Protein AF-A0A1F9M9Z1-F1 (afdb_monomer_lite)

Secondary structure (DSSP, 8-state):
-EEEEEEEPPHHHHHHHHHHTT--HHHHHHHHT--EEEEEEEE-TTT--EEEEEEEE--

pLDDT: mean 87.23, std 7.41, range [64.31, 96.31]

Foldseek 3Di:
DKDKDKFFDQLVVQLVVCVVVVHDNVVSNVRSVQGIKIKIFDADPPPRDTPDIDIDTDD

Sequence (59 aa):
MKIKVYASLSSESLFEKGKEAGLAEGAADYFSYCNEIELELDVHPESGAVYGAKVTQKF

Structure (mmCIF, N/CA/C/O backbone):
data_AF-A0A1F9M9Z1-F1
#
_entry.id   AF-A0A1F9M9Z1-F1
#
loop_
_atom_site.group_PDB
_atom_site.id
_atom_site.type_symbol
_atom_site.label_atom_id
_atom_site.label_alt_id
_atom_site.label_comp_id
_atom_site.label_asym_id
_atom_site.label_entity_id
_atom_site.label_seq_id
_atom_site.pdbx_PDB_ins_code
_atom_site.Cartn_x
_atom_site.Cartn_y
_atom_site.Cartn_z
_atom_site.occupancy
_atom_site.B_iso_or_equiv
_atom_site.auth_seq_id
_atom_site.auth_comp_id
_atom_site.auth_asym_id
_atom_site.auth_atom_id
_atom_site.pdbx_PDB_model_num
ATOM 1 N N . MET A 1 1 ? 8.354 -3.731 -18.230 1.00 92.38 1 MET A N 1
ATOM 2 C CA . MET A 1 1 ? 7.779 -5.073 -17.945 1.00 92.38 1 MET A CA 1
ATOM 3 C C . MET A 1 1 ? 6.896 -4.916 -16.734 1.00 92.38 1 MET A C 1
ATOM 5 O O . MET A 1 1 ? 7.320 -4.261 -15.795 1.00 92.38 1 MET A O 1
ATOM 9 N N 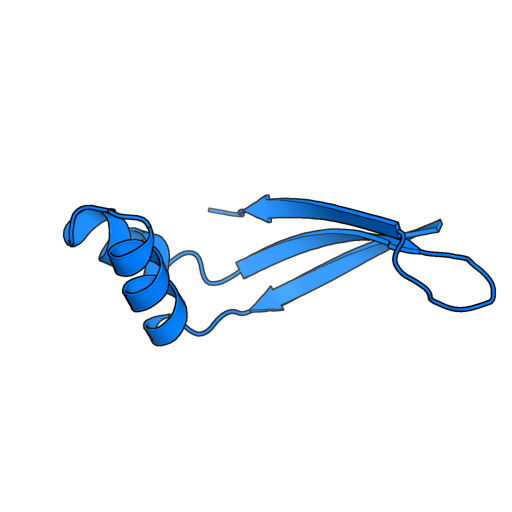. LYS A 1 2 ? 5.703 -5.515 -16.728 1.00 93.75 2 LYS A N 1
ATOM 10 C CA . LYS A 1 2 ? 4.800 -5.414 -15.580 1.00 93.75 2 LYS A CA 1
ATOM 11 C C . LYS A 1 2 ? 4.961 -6.599 -14.639 1.00 93.75 2 LYS A C 1
ATOM 13 O O . LYS A 1 2 ? 4.870 -7.738 -15.091 1.00 93.75 2 LYS A O 1
ATOM 18 N N . ILE A 1 3 ? 5.166 -6.328 -13.353 1.00 93.50 3 ILE A N 1
ATOM 19 C CA . ILE A 1 3 ? 5.176 -7.348 -12.296 1.00 93.50 3 ILE A CA 1
ATOM 20 C C . ILE A 1 3 ? 4.134 -7.018 -11.233 1.00 93.50 3 ILE A C 1
ATOM 22 O O . ILE A 1 3 ? 3.850 -5.848 -10.980 1.00 93.50 3 ILE A O 1
ATOM 26 N N . LYS A 1 4 ? 3.578 -8.055 -10.606 1.00 92.31 4 LYS A N 1
ATOM 27 C CA . LYS A 1 4 ? 2.678 -7.918 -9.460 1.00 92.31 4 LYS A CA 1
ATOM 28 C C . LYS A 1 4 ? 3.415 -8.292 -8.189 1.00 92.31 4 LYS A C 1
ATOM 30 O O . LYS A 1 4 ? 3.999 -9.371 -8.120 1.00 92.31 4 LYS A O 1
ATOM 35 N N . VAL A 1 5 ? 3.361 -7.417 -7.196 1.00 89.44 5 VAL A N 1
ATOM 36 C CA . VAL A 1 5 ? 3.870 -7.687 -5.852 1.00 89.44 5 VAL A CA 1
ATOM 37 C C . VAL A 1 5 ? 2.785 -7.402 -4.826 1.00 89.44 5 VAL A C 1
ATOM 39 O O . VAL A 1 5 ? 1.984 -6.481 -4.982 1.00 89.44 5 VAL A O 1
ATOM 42 N N . TYR A 1 6 ? 2.762 -8.223 -3.785 1.00 86.69 6 TYR A N 1
ATOM 43 C CA . TYR A 1 6 ? 1.863 -8.082 -2.649 1.00 86.69 6 TYR A CA 1
ATOM 44 C C . TYR A 1 6 ? 2.681 -7.568 -1.476 1.00 86.69 6 TYR A C 1
ATOM 46 O O . TYR A 1 6 ? 3.722 -8.144 -1.154 1.00 86.69 6 TYR A O 1
ATOM 54 N N . ALA A 1 7 ? 2.236 -6.474 -0.869 1.00 80.88 7 ALA A N 1
ATOM 55 C CA . ALA A 1 7 ? 2.863 -5.936 0.328 1.00 80.88 7 ALA A CA 1
ATOM 56 C C . ALA A 1 7 ? 1.869 -5.981 1.484 1.00 80.88 7 ALA A C 1
ATOM 58 O O . ALA A 1 7 ? 0.711 -5.588 1.327 1.00 80.88 7 ALA A O 1
ATOM 59 N N . SER A 1 8 ? 2.353 -6.453 2.634 1.00 80.31 8 SER A N 1
ATOM 60 C CA . SER A 1 8 ? 1.652 -6.314 3.901 1.00 80.31 8 SER A CA 1
ATOM 61 C C . SER A 1 8 ? 2.199 -5.094 4.636 1.00 80.31 8 SER A C 1
ATOM 63 O O . SER A 1 8 ? 3.415 -4.946 4.781 1.00 80.31 8 SER A O 1
ATOM 65 N N . LEU A 1 9 ? 1.312 -4.196 5.053 1.00 76.25 9 LEU A N 1
ATOM 66 C CA . LEU A 1 9 ? 1.652 -3.021 5.851 1.00 76.25 9 LEU A CA 1
ATOM 67 C C . LEU A 1 9 ? 1.246 -3.269 7.305 1.00 76.25 9 LEU A C 1
ATOM 69 O O . LEU A 1 9 ? 0.218 -3.893 7.571 1.00 76.25 9 LEU A O 1
ATOM 73 N N . SER A 1 10 ? 2.048 -2.783 8.257 1.00 80.19 10 SER A N 1
ATOM 74 C CA . SER A 1 10 ? 1.688 -2.888 9.671 1.00 80.19 10 SER A CA 1
ATOM 75 C C . SER A 1 10 ? 0.486 -1.994 9.980 1.00 80.19 10 SER A C 1
ATOM 77 O O . SER A 1 10 ? 0.450 -0.821 9.598 1.00 80.19 10 SER A O 1
ATOM 79 N N . SER A 1 11 ? -0.492 -2.548 10.696 1.00 77.19 11 SER A N 1
ATOM 80 C CA . SER A 1 11 ? -1.739 -1.864 11.063 1.00 77.19 11 SER A CA 1
ATOM 81 C C . SER A 1 11 ? -1.489 -0.577 11.855 1.00 77.19 11 SER A C 1
ATOM 83 O O . SER A 1 11 ? -2.097 0.449 11.564 1.00 77.19 11 SER A O 1
ATOM 85 N N . GLU A 1 12 ? -0.531 -0.595 12.785 1.00 78.38 12 GLU A N 1
ATOM 86 C CA . GLU A 1 12 ? -0.130 0.579 13.574 1.00 78.38 12 GLU A CA 1
ATOM 87 C C . GLU A 1 12 ? 0.413 1.710 12.686 1.00 78.38 12 GLU A C 1
ATOM 89 O O . GLU A 1 12 ? 0.016 2.865 12.828 1.00 78.38 12 GLU A O 1
ATOM 94 N N . SER A 1 13 ? 1.242 1.385 11.686 1.00 80.81 13 SER A N 1
ATOM 95 C CA . SER A 1 13 ? 1.750 2.397 10.752 1.00 80.81 13 SER A CA 1
ATOM 96 C C . SER A 1 13 ? 0.651 2.957 9.848 1.00 80.81 13 SER A C 1
ATOM 98 O O . SER A 1 13 ? 0.732 4.122 9.457 1.00 80.81 13 SER A O 1
ATOM 100 N N . LEU A 1 14 ? -0.349 2.150 9.486 1.00 83.38 14 LEU A N 1
ATOM 101 C CA . LEU A 1 14 ? -1.476 2.586 8.663 1.00 83.38 14 LEU A CA 1
ATOM 102 C C . LEU A 1 14 ? -2.425 3.507 9.426 1.00 83.38 14 LEU A C 1
ATOM 104 O O . LEU A 1 14 ? -2.846 4.520 8.869 1.00 83.38 14 LEU A O 1
ATOM 108 N N . PHE A 1 15 ? -2.724 3.190 10.687 1.00 87.25 15 PHE A N 1
ATOM 109 C CA . PHE A 1 15 ? -3.559 4.027 11.543 1.00 87.25 15 PHE A CA 1
ATOM 110 C C . PHE A 1 15 ? -2.967 5.435 11.683 1.00 87.25 15 PHE A C 1
ATOM 112 O O . PHE A 1 15 ? -3.629 6.416 11.338 1.00 87.25 15 PHE A O 1
ATOM 119 N N . GLU A 1 16 ? -1.695 5.532 12.082 1.00 89.00 16 GLU A N 1
ATOM 120 C CA . GLU A 1 16 ? -1.005 6.816 12.258 1.00 89.00 16 GLU A CA 1
ATOM 121 C C . GLU A 1 16 ? -0.947 7.616 10.950 1.00 89.00 16 GLU A C 1
ATOM 123 O O . GLU A 1 16 ? -1.318 8.789 10.918 1.00 89.00 16 GLU A O 1
ATOM 128 N N . LYS A 1 17 ? -0.618 6.971 9.822 1.00 86.88 17 LYS A N 1
ATOM 129 C CA . LYS A 1 17 ? -0.652 7.629 8.502 1.00 86.88 17 LYS A CA 1
ATOM 130 C C . LYS A 1 17 ? -2.050 8.098 8.106 1.00 86.88 17 LYS A C 1
ATOM 132 O O . LYS A 1 17 ? -2.195 9.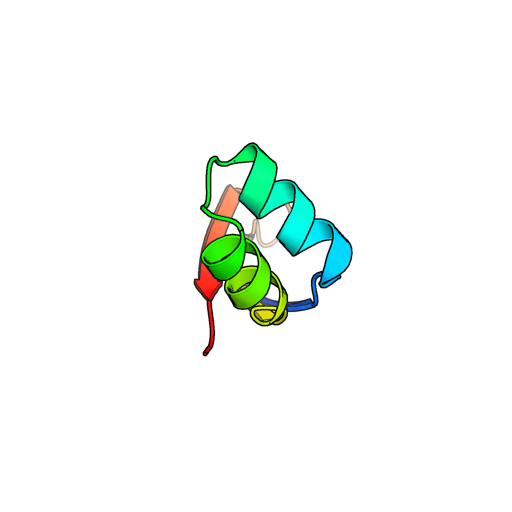137 7.467 1.00 86.88 17 LYS A O 1
ATOM 137 N N . GLY A 1 18 ? -3.085 7.348 8.476 1.00 88.75 18 GLY A N 1
ATOM 138 C CA . GLY A 1 18 ? -4.474 7.749 8.288 1.00 88.75 18 GLY A CA 1
ATOM 139 C C . GLY A 1 18 ? -4.806 9.018 9.074 1.00 88.75 18 GLY A C 1
ATOM 140 O O . GLY A 1 18 ? -5.413 9.941 8.530 1.00 88.75 18 GLY A O 1
ATOM 141 N N . LYS A 1 19 ? -4.355 9.103 10.330 1.00 92.69 19 LYS A N 1
ATOM 142 C CA . LYS A 1 19 ? -4.494 10.303 11.167 1.00 92.69 19 LYS A CA 1
ATOM 143 C C . LYS A 1 19 ? -3.744 11.499 10.578 1.00 92.69 19 LYS A C 1
ATOM 145 O O . LYS A 1 19 ? -4.331 12.576 10.487 1.00 92.69 19 LYS A O 1
ATOM 150 N N . GLU A 1 20 ? -2.507 11.309 10.121 1.00 93.56 20 GLU A N 1
ATOM 151 C CA . GLU A 1 20 ? -1.702 12.344 9.450 1.00 93.56 20 GLU A CA 1
ATOM 152 C C . GLU A 1 20 ? -2.357 12.851 8.155 1.00 93.56 20 GLU A C 1
ATOM 154 O O . GLU A 1 20 ? -2.318 14.045 7.862 1.00 93.56 20 GLU A O 1
ATOM 159 N N . ALA A 1 21 ? -3.019 11.965 7.406 1.00 91.00 21 ALA A N 1
ATOM 160 C CA . ALA A 1 21 ? -3.787 12.309 6.210 1.00 91.00 21 ALA A CA 1
ATOM 161 C C . ALA A 1 21 ? -5.132 13.005 6.513 1.00 91.00 21 ALA A C 1
ATOM 163 O O . ALA A 1 21 ? -5.874 13.341 5.589 1.00 91.00 21 ALA A O 1
ATOM 164 N N . GLY A 1 22 ? -5.460 13.230 7.790 1.00 93.50 22 GLY A N 1
ATOM 165 C CA . GLY A 1 22 ? -6.674 13.921 8.220 1.00 93.50 22 GLY A CA 1
ATOM 166 C C . GLY A 1 22 ? -7.915 13.033 8.312 1.00 93.50 22 GLY A C 1
ATOM 167 O O . GLY A 1 22 ? -9.029 13.556 8.371 1.00 93.50 22 GLY A O 1
ATOM 168 N N . LEU A 1 23 ? -7.764 11.703 8.337 1.00 91.56 23 LEU A N 1
ATOM 169 C CA . LEU A 1 23 ? -8.897 10.806 8.552 1.00 91.56 23 LEU A CA 1
ATOM 170 C C . LEU A 1 23 ? -9.456 10.954 9.976 1.00 91.56 23 LEU A C 1
ATOM 172 O O . LEU A 1 23 ? -8.733 11.080 10.975 1.00 91.56 23 LEU A O 1
ATOM 176 N N . ALA A 1 24 ? -10.785 10.876 10.074 1.00 94.75 24 ALA A N 1
ATOM 177 C CA . ALA A 1 24 ? -11.454 10.667 11.351 1.00 94.75 24 ALA A CA 1
ATOM 178 C C . ALA A 1 24 ? -10.958 9.358 11.987 1.00 94.75 24 ALA A C 1
ATOM 180 O O . ALA A 1 24 ? -10.600 8.418 11.285 1.00 94.75 24 ALA A O 1
ATOM 181 N N . GLU A 1 25 ? -10.954 9.282 13.316 1.00 91.50 25 GLU A N 1
ATOM 182 C CA . GLU A 1 25 ? -10.369 8.149 14.048 1.00 91.50 25 GLU A CA 1
ATOM 183 C C . GLU A 1 25 ? -10.947 6.793 13.633 1.00 91.50 25 GLU A C 1
ATOM 185 O O . GLU A 1 25 ? -10.184 5.902 13.288 1.00 91.50 25 GLU A O 1
ATOM 190 N N . GLY A 1 26 ? -12.274 6.666 13.529 1.00 90.31 26 GLY A N 1
ATOM 191 C CA . GLY A 1 26 ? -12.897 5.424 13.057 1.00 90.31 26 GLY A CA 1
ATOM 192 C C . GLY A 1 26 ? -12.560 5.069 11.601 1.00 90.31 26 GLY A C 1
ATOM 193 O O . GLY A 1 26 ? -12.532 3.896 11.245 1.00 90.31 26 GLY A O 1
ATOM 194 N N . ALA A 1 27 ? -12.261 6.061 10.755 1.00 88.06 27 ALA A N 1
ATOM 195 C CA . ALA A 1 27 ? -11.809 5.819 9.385 1.00 88.06 27 ALA A CA 1
ATOM 196 C C . ALA A 1 27 ? -10.327 5.410 9.335 1.00 88.06 27 ALA A C 1
ATOM 198 O O . ALA A 1 27 ? -9.965 4.562 8.526 1.00 88.06 27 ALA A O 1
ATOM 199 N N . ALA A 1 28 ? -9.485 5.969 10.210 1.00 87.00 28 ALA A N 1
ATOM 200 C CA . ALA A 1 28 ? -8.097 5.541 10.380 1.00 87.00 28 ALA A CA 1
ATOM 201 C C . ALA A 1 28 ? -8.012 4.123 10.974 1.00 87.00 28 ALA A C 1
ATOM 203 O O . ALA A 1 28 ? -7.204 3.318 10.515 1.00 87.00 28 ALA A O 1
ATOM 204 N N . ASP A 1 29 ? -8.884 3.792 11.933 1.00 87.88 29 ASP A N 1
ATOM 205 C CA . ASP A 1 29 ? -9.012 2.446 12.502 1.00 87.88 29 ASP A CA 1
ATOM 206 C C . ASP A 1 29 ? -9.441 1.444 11.428 1.00 87.88 29 ASP A C 1
ATOM 208 O O . ASP A 1 29 ? -8.758 0.448 11.213 1.00 87.88 29 ASP A O 1
ATOM 212 N N . TYR A 1 30 ? -10.474 1.762 10.640 1.00 82.25 30 TYR A N 1
ATOM 213 C CA . TYR A 1 30 ? -10.866 0.942 9.489 1.00 82.25 30 TYR A CA 1
ATOM 214 C C . TYR A 1 30 ? -9.723 0.763 8.473 1.00 82.25 30 TYR A C 1
ATOM 216 O O . TYR A 1 30 ? -9.472 -0.339 7.983 1.00 82.25 30 TYR A O 1
ATOM 224 N N . PHE A 1 31 ? -8.989 1.837 8.180 1.00 78.38 31 PHE A N 1
ATOM 225 C CA . PHE A 1 31 ? -7.846 1.805 7.271 1.00 78.38 31 PHE A CA 1
ATOM 226 C C . PHE A 1 31 ? -6.709 0.909 7.785 1.00 78.38 31 PHE A C 1
ATOM 228 O O . PHE A 1 31 ? -6.018 0.289 6.979 1.00 78.38 31 PHE A O 1
ATOM 235 N N . SER A 1 32 ? -6.559 0.753 9.103 1.00 79.12 32 SER A N 1
ATOM 236 C CA . SER A 1 32 ? -5.569 -0.152 9.700 1.00 79.12 32 SER A CA 1
ATOM 237 C C . SER A 1 32 ? -5.809 -1.634 9.368 1.00 79.12 32 SER A C 1
ATOM 239 O O . SER A 1 32 ? -4.853 -2.410 9.316 1.00 79.12 32 SER A O 1
ATOM 241 N N . TYR A 1 33 ? -7.057 -2.018 9.068 1.00 76.88 33 TYR A N 1
ATOM 242 C CA . TYR A 1 33 ? -7.413 -3.370 8.618 1.00 76.88 33 TYR A CA 1
ATOM 243 C C . TYR A 1 33 ? -7.096 -3.613 7.140 1.00 76.88 33 TYR A C 1
ATOM 245 O O . TYR A 1 33 ? -7.080 -4.758 6.695 1.00 76.88 33 TYR A O 1
ATOM 253 N N . CYS A 1 34 ? -6.811 -2.561 6.373 1.00 74.12 34 CYS A N 1
ATOM 254 C CA . CYS A 1 34 ? -6.451 -2.659 4.963 1.00 74.12 34 CYS A CA 1
ATOM 255 C C . CYS A 1 34 ? -4.954 -2.949 4.813 1.00 74.12 34 CYS A C 1
ATOM 257 O O . CYS A 1 34 ? -4.188 -2.157 4.264 1.00 74.12 34 CYS A O 1
ATOM 259 N N . ASN A 1 35 ? -4.538 -4.082 5.368 1.00 75.00 35 ASN A N 1
ATOM 260 C CA . ASN A 1 35 ? -3.141 -4.458 5.519 1.00 75.00 35 ASN A CA 1
ATOM 261 C C . ASN A 1 35 ? -2.531 -5.070 4.253 1.00 75.00 35 ASN A C 1
ATOM 263 O O . ASN A 1 35 ? -1.310 -5.161 4.190 1.00 75.00 35 ASN A O 1
ATOM 267 N N . GLU A 1 36 ? -3.329 -5.459 3.255 1.00 82.69 36 GLU A N 1
ATOM 268 C CA . GLU A 1 36 ? -2.849 -6.008 1.986 1.00 82.69 36 GLU A CA 1
ATOM 269 C C . GLU A 1 36 ? -3.064 -5.042 0.819 1.00 82.69 36 GLU A C 1
ATOM 271 O O . GLU A 1 36 ? -4.183 -4.638 0.489 1.00 82.69 36 GLU A O 1
ATOM 276 N N . ILE A 1 37 ? -1.965 -4.719 0.136 1.00 86.12 37 ILE A N 1
ATOM 277 C CA . ILE A 1 37 ? -1.989 -3.955 -1.110 1.00 86.12 37 ILE A CA 1
ATOM 278 C C . ILE A 1 37 ? -1.390 -4.775 -2.252 1.00 86.12 37 ILE A C 1
ATOM 280 O O . ILE A 1 37 ? -0.329 -5.390 -2.125 1.00 86.12 37 ILE A O 1
ATOM 284 N N . GLU A 1 38 ? -2.071 -4.760 -3.397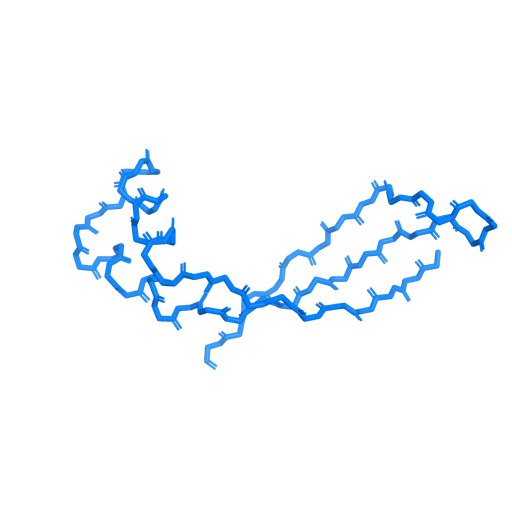 1.00 89.88 38 GLU A N 1
ATOM 285 C CA . GLU A 1 38 ? -1.527 -5.250 -4.661 1.00 89.88 38 GLU A CA 1
ATOM 286 C C . GLU A 1 38 ? -0.877 -4.070 -5.391 1.00 89.88 38 GLU A C 1
ATOM 288 O O . GLU A 1 38 ? -1.513 -3.046 -5.655 1.00 89.88 38 GLU A O 1
ATOM 293 N N . LEU A 1 39 ? 0.400 -4.220 -5.729 1.00 91.06 39 LEU A N 1
ATOM 294 C CA . LEU A 1 39 ? 1.156 -3.258 -6.516 1.00 91.06 39 LEU A CA 1
ATOM 295 C C . LEU A 1 39 ? 1.463 -3.870 -7.881 1.00 91.06 39 LEU A C 1
ATOM 297 O O . LEU A 1 39 ? 2.124 -4.905 -7.975 1.00 91.06 39 LEU A O 1
ATOM 301 N N . GLU A 1 40 ? 1.018 -3.211 -8.947 1.00 95.69 40 GLU A N 1
ATOM 302 C CA . GLU A 1 40 ? 1.499 -3.483 -10.301 1.00 95.69 40 GLU A CA 1
ATOM 303 C C . GLU A 1 40 ? 2.618 -2.488 -10.618 1.00 95.69 40 GLU A C 1
ATOM 305 O O . GLU A 1 40 ? 2.377 -1.283 -10.710 1.00 95.69 40 GLU A 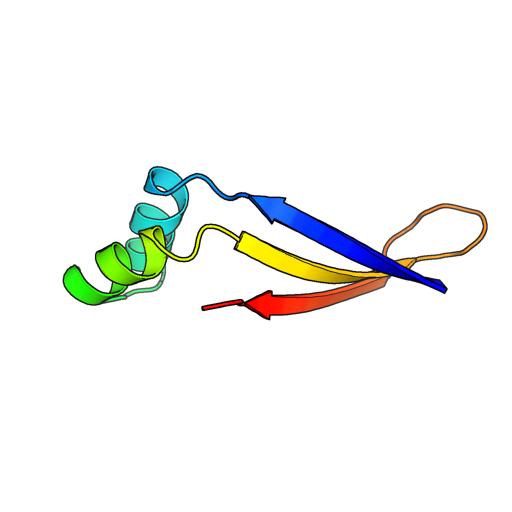O 1
ATOM 310 N N . LEU A 1 41 ? 3.845 -2.987 -10.755 1.00 94.81 41 LEU A N 1
ATOM 311 C CA . LEU A 1 41 ? 5.034 -2.180 -11.022 1.00 94.81 41 LEU A CA 1
ATOM 312 C C . LEU A 1 41 ? 5.405 -2.269 -12.501 1.00 94.81 41 LEU A C 1
ATOM 314 O O . LEU A 1 41 ? 5.436 -3.370 -13.054 1.00 94.81 41 LEU A O 1
ATOM 318 N N . ASP A 1 42 ? 5.733 -1.135 -13.124 1.00 96.06 42 ASP A N 1
ATOM 319 C CA . ASP A 1 42 ? 6.396 -1.114 -14.431 1.00 96.06 42 ASP A CA 1
ATOM 320 C C . ASP A 1 42 ? 7.907 -0.972 -14.249 1.00 96.06 42 ASP A C 1
ATOM 322 O O . ASP A 1 42 ? 8.407 0.018 -13.704 1.00 96.06 42 ASP A O 1
ATOM 326 N N . VAL A 1 43 ? 8.619 -2.006 -14.680 1.00 96.31 43 VAL A N 1
ATOM 327 C CA . VAL A 1 43 ? 10.025 -2.244 -14.369 1.00 96.31 43 VAL A CA 1
ATOM 328 C C . VAL A 1 43 ? 10.845 -2.320 -15.653 1.00 96.31 43 VAL A C 1
ATOM 330 O O . VAL A 1 43 ? 10.459 -3.009 -16.606 1.00 96.31 43 VAL A O 1
ATOM 333 N N . HIS A 1 44 ? 12.000 -1.652 -15.681 1.00 96.06 44 HIS A N 1
ATOM 334 C CA . HIS A 1 44 ? 12.981 -1.814 -16.749 1.00 96.06 44 HIS A CA 1
ATOM 335 C C . HIS A 1 44 ? 13.446 -3.278 -16.814 1.00 96.06 44 HIS A C 1
ATOM 337 O O . HIS A 1 44 ? 13.923 -3.797 -15.802 1.00 96.06 44 HIS A O 1
ATOM 343 N N . PRO A 1 45 ? 13.359 -3.950 -17.973 1.00 92.44 45 PRO A N 1
ATOM 344 C CA . PRO A 1 45 ? 13.62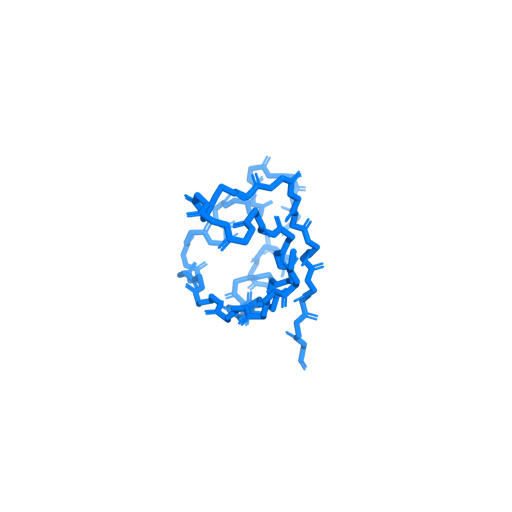6 -5.384 -18.067 1.00 92.44 45 PRO A CA 1
ATOM 345 C C . PRO A 1 45 ? 15.065 -5.775 -17.701 1.00 92.44 45 PRO A C 1
ATOM 347 O O . PRO A 1 45 ? 15.273 -6.871 -17.198 1.00 92.44 45 PRO A O 1
ATOM 350 N N . GLU A 1 46 ? 16.043 -4.892 -17.914 1.00 94.75 46 GLU A N 1
ATOM 351 C CA . GLU A 1 46 ? 17.463 -5.226 -17.714 1.00 94.75 46 GLU A CA 1
ATOM 352 C C . GLU A 1 46 ? 18.055 -4.678 -16.412 1.00 94.75 46 GLU A C 1
ATOM 354 O O . GLU A 1 46 ? 18.948 -5.287 -15.835 1.00 94.75 46 GLU A O 1
ATOM 359 N N . SER A 1 47 ? 17.570 -3.528 -15.935 1.00 95.94 47 SER A N 1
ATOM 360 C CA . SER A 1 47 ? 18.158 -2.845 -14.769 1.00 95.94 47 SER A CA 1
ATOM 361 C C . SER A 1 47 ? 17.342 -3.031 -13.495 1.00 95.94 47 SER A C 1
ATOM 363 O O . SER A 1 47 ? 17.819 -2.692 -12.416 1.00 95.94 47 SER A O 1
ATOM 365 N N . GLY A 1 48 ? 16.102 -3.522 -13.602 1.00 91.25 48 GLY A N 1
ATOM 366 C CA . GLY A 1 48 ? 15.191 -3.641 -12.465 1.00 91.25 48 GLY A CA 1
ATOM 367 C C . GLY A 1 48 ? 14.660 -2.302 -11.936 1.00 91.25 48 GLY A C 1
ATOM 368 O O . GLY A 1 48 ? 13.963 -2.287 -10.925 1.00 91.25 48 GLY A O 1
ATOM 369 N N . ALA A 1 49 ? 14.964 -1.177 -12.594 1.00 93.75 49 ALA A N 1
ATOM 370 C CA . ALA A 1 49 ? 14.486 0.138 -12.173 1.00 93.75 49 ALA A CA 1
ATOM 371 C C . ALA A 1 49 ? 12.958 0.247 -12.308 1.00 93.75 49 ALA A C 1
ATOM 373 O O . ALA A 1 49 ? 12.396 -0.157 -13.326 1.00 93.75 49 ALA A O 1
ATOM 374 N N . VAL A 1 50 ? 12.291 0.816 -11.300 1.00 94.75 50 VAL A N 1
ATOM 375 C CA . VAL A 1 50 ? 10.834 1.021 -11.293 1.00 94.75 50 VAL A CA 1
ATOM 376 C C . VAL A 1 50 ? 10.513 2.420 -11.816 1.00 94.75 50 VAL A C 1
ATOM 378 O O . VAL A 1 50 ?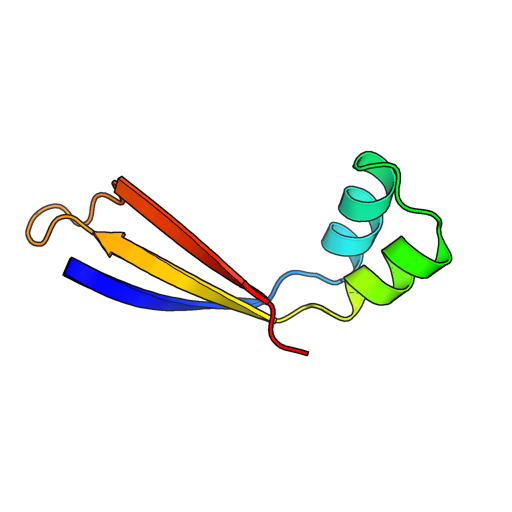 10.977 3.409 -11.253 1.00 94.75 50 VAL A O 1
ATOM 381 N N . TYR A 1 51 ? 9.699 2.506 -12.868 1.00 92.69 51 TYR A N 1
ATOM 382 C CA . TYR A 1 51 ? 9.272 3.780 -13.469 1.00 92.69 51 TYR A CA 1
ATOM 383 C C . TYR A 1 51 ? 7.854 4.185 -13.080 1.00 92.69 51 TYR A C 1
ATOM 385 O O . TYR A 1 51 ? 7.463 5.338 -13.251 1.00 92.69 51 TYR A O 1
ATOM 393 N N . GLY A 1 52 ? 7.075 3.242 -12.557 1.00 90.88 52 GLY A N 1
ATOM 394 C CA . GLY A 1 52 ? 5.713 3.495 -12.130 1.00 90.88 52 GLY A CA 1
ATOM 395 C C . GLY A 1 52 ? 5.171 2.367 -11.271 1.00 90.88 52 GLY A C 1
ATOM 396 O O . GLY A 1 52 ? 5.607 1.219 -11.370 1.00 90.88 52 GLY A O 1
ATOM 397 N N . ALA A 1 53 ? 4.198 2.715 -10.438 1.00 91.75 53 ALA A N 1
ATOM 398 C CA . ALA A 1 53 ? 3.459 1.780 -9.611 1.00 91.75 53 ALA A CA 1
ATOM 399 C C . ALA A 1 53 ? 1.974 2.135 -9.665 1.00 91.75 53 ALA A C 1
ATOM 401 O O . ALA A 1 53 ? 1.595 3.292 -9.478 1.00 91.75 53 ALA A O 1
ATOM 402 N N . LYS A 1 54 ? 1.128 1.133 -9.898 1.00 92.12 54 LYS A N 1
ATOM 403 C CA . LYS A 1 54 ? -0.314 1.231 -9.687 1.00 92.12 54 LYS A CA 1
ATOM 404 C C . LYS A 1 54 ? -0.662 0.489 -8.405 1.00 92.12 54 LYS A C 1
ATOM 406 O O . LYS A 1 54 ? -0.428 -0.713 -8.305 1.00 92.12 54 LYS A O 1
ATOM 411 N N . VAL A 1 55 ? -1.248 1.209 -7.454 1.00 88.00 55 VAL A N 1
ATOM 412 C CA . VAL A 1 55 ? -1.700 0.656 -6.175 1.00 88.00 55 VAL A CA 1
ATOM 413 C C . VAL A 1 55 ? -3.159 0.237 -6.294 1.00 88.00 55 VAL A C 1
ATOM 415 O O . VAL A 1 55 ? -3.994 1.021 -6.743 1.00 88.00 55 VAL A O 1
ATOM 418 N N . THR A 1 56 ? -3.466 -0.997 -5.904 1.00 86.62 56 THR A N 1
ATOM 419 C CA . THR A 1 56 ? -4.837 -1.497 -5.772 1.00 86.62 56 THR A CA 1
ATOM 420 C C . THR A 1 56 ? -5.019 -2.066 -4.372 1.00 86.62 56 THR A C 1
ATOM 422 O O . THR A 1 56 ? -4.307 -2.982 -3.966 1.00 86.62 56 THR A O 1
ATOM 425 N N . GLN A 1 57 ? -5.979 -1.519 -3.637 1.00 73.81 57 GLN A N 1
ATOM 426 C CA . GLN A 1 57 ? -6.383 -2.022 -2.329 1.00 73.81 57 GLN A CA 1
ATOM 427 C C . GLN A 1 57 ? -7.344 -3.199 -2.516 1.00 73.81 57 GLN A C 1
ATOM 429 O O . GLN A 1 57 ? -8.240 -3.126 -3.362 1.00 73.81 57 GLN A O 1
ATOM 434 N N . LYS A 1 58 ? -7.152 -4.278 -1.754 1.00 69.94 58 LYS A N 1
ATOM 435 C CA . LYS A 1 58 ? -8.115 -5.383 -1.685 1.00 69.94 58 LYS A CA 1
ATOM 436 C C . LYS A 1 58 ? -8.850 -5.317 -0.346 1.00 69.94 58 LYS A C 1
ATOM 438 O O . LYS A 1 58 ? -8.221 -5.042 0.671 1.00 69.94 58 LYS A O 1
ATOM 443 N N . PHE A 1 59 ? -10.169 -5.488 -0.400 1.00 64.31 59 PHE A N 1
ATOM 444 C CA . PHE A 1 59 ? -11.090 -5.484 0.740 1.00 64.31 59 PHE A CA 1
ATOM 445 C C . PHE A 1 59 ? -11.598 -6.900 0.995 1.00 64.31 59 PHE A C 1
ATOM 447 O O . PHE A 1 59 ? -11.736 -7.644 -0.007 1.00 64.31 59 PHE A O 1
#

Radius of gyration: 14.14 Å; chains: 1; bounding box: 31×22×32 Å